Protein AF-A0A645HME3-F1 (afdb_monomer_lite)

Secondary structure (DSSP, 8-state):
-HHHHTT-HHHHHHHHHHHHHHHHHHBTTB------S--TTTT-HHHHHHHHHHH-SS--HHHHHHHHHHHHHHHGGGTTHHHHHH--

Structure (mmCIF, N/CA/C/O backbone):
data_AF-A0A645HME3-F1
#
_entry.id   AF-A0A645HME3-F1
#
loop_
_atom_site.group_PDB
_atom_site.id
_atom_site.type_symbol
_atom_site.label_atom_id
_atom_site.label_alt_id
_atom_site.label_comp_id
_atom_site.label_asym_id
_atom_site.label_entity_id
_atom_site.label_seq_id
_atom_site.pdbx_PDB_ins_code
_atom_site.Cartn_x
_atom_site.Cartn_y
_atom_site.Cartn_z
_atom_site.occupancy
_atom_site.B_iso_or_equiv
_atom_site.auth_seq_id
_atom_site.auth_comp_id
_atom_site.auth_asym_id
_atom_site.auth_atom_id
_atom_site.pdbx_PDB_model_num
ATOM 1 N N . MET A 1 1 ? -2.685 11.779 -7.777 1.00 82.69 1 MET A N 1
ATOM 2 C CA . MET A 1 1 ? -4.001 11.901 -7.092 1.00 82.69 1 MET A CA 1
ATOM 3 C C . MET A 1 1 ? -4.466 13.337 -6.854 1.00 82.69 1 MET A C 1
ATOM 5 O O . MET A 1 1 ? -5.616 13.615 -7.157 1.00 82.69 1 MET A O 1
ATOM 9 N N . LYS A 1 2 ? -3.618 14.266 -6.373 1.00 92.75 2 LYS A N 1
ATOM 10 C CA . LYS A 1 2 ? -4.019 15.675 -6.141 1.00 92.75 2 LYS A CA 1
ATOM 11 C C . LYS A 1 2 ? -4.679 16.351 -7.359 1.00 92.75 2 LYS A C 1
ATOM 13 O O . LYS A 1 2 ? -5.638 17.085 -7.171 1.00 92.75 2 LYS A O 1
ATOM 18 N N . ALA A 1 3 ? -4.203 16.074 -8.579 1.00 94.00 3 ALA A N 1
ATOM 19 C CA . ALA A 1 3 ? -4.809 16.575 -9.819 1.00 94.00 3 ALA A CA 1
ATOM 20 C C . ALA A 1 3 ? -6.260 16.084 -10.009 1.00 94.00 3 ALA A C 1
ATOM 22 O O . ALA A 1 3 ? -7.152 16.899 -10.221 1.00 94.00 3 ALA A O 1
ATOM 23 N N . PHE A 1 4 ? -6.526 14.788 -9.792 1.00 9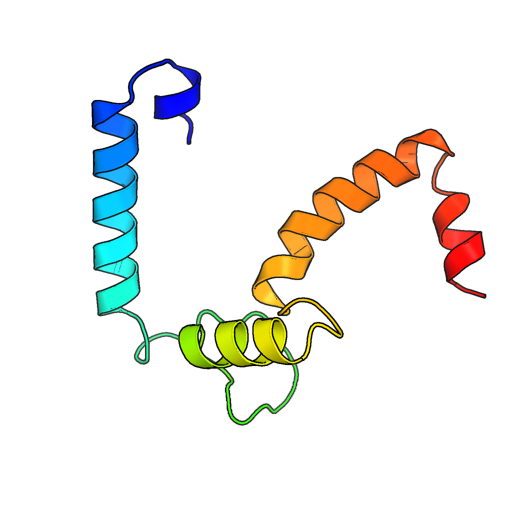4.62 4 PHE A N 1
ATOM 24 C CA . PHE A 1 4 ? -7.886 14.235 -9.836 1.00 94.62 4 PHE A CA 1
ATOM 25 C C . PHE A 1 4 ? -8.820 14.867 -8.801 1.00 94.62 4 PHE A C 1
ATOM 27 O O . PHE A 1 4 ? -9.949 15.203 -9.141 1.00 94.62 4 PHE A O 1
ATOM 34 N N . TYR A 1 5 ? -8.359 15.089 -7.564 1.00 94.81 5 TYR A N 1
ATOM 35 C CA . TYR A 1 5 ? -9.170 15.764 -6.537 1.00 94.81 5 TYR A CA 1
ATOM 36 C C . TYR A 1 5 ? -9.505 17.218 -6.890 1.00 94.81 5 TYR A C 1
ATOM 38 O O . TYR A 1 5 ? -10.501 17.748 -6.410 1.00 94.81 5 TYR A O 1
ATOM 46 N N . LYS A 1 6 ? -8.698 17.855 -7.746 1.00 96.12 6 LYS A N 1
ATOM 47 C CA . LYS A 1 6 ? -8.950 19.195 -8.2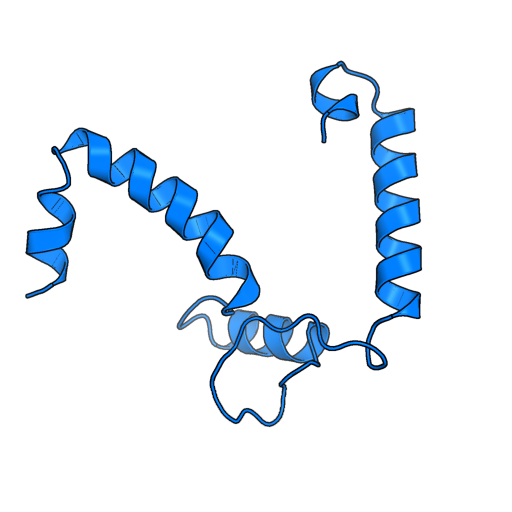91 1.00 96.12 6 LYS A CA 1
ATOM 48 C C . LYS A 1 6 ? -9.764 19.178 -9.595 1.00 96.12 6 LYS A C 1
ATOM 50 O O . LYS A 1 6 ? -9.987 20.235 -10.169 1.00 96.12 6 LYS A O 1
ATOM 55 N N . GLY A 1 7 ? -10.181 18.004 -10.075 1.00 96.88 7 GLY A N 1
ATOM 56 C CA . GLY A 1 7 ? -10.938 17.837 -11.320 1.00 96.88 7 GLY A CA 1
ATOM 57 C C . GLY A 1 7 ? -10.094 17.800 -12.600 1.00 96.88 7 GLY A C 1
ATOM 58 O O . GLY A 1 7 ? -10.636 17.526 -13.670 1.00 96.88 7 GLY A O 1
ATOM 59 N N . ASP A 1 8 ? -8.776 18.000 -12.519 1.00 97.31 8 ASP A N 1
ATOM 60 C CA . ASP A 1 8 ? -7.889 17.953 -13.685 1.00 97.31 8 ASP A CA 1
ATOM 61 C C . ASP A 1 8 ? -7.495 16.506 -14.012 1.00 97.31 8 ASP A C 1
ATOM 63 O O . ASP A 1 8 ? -6.512 15.950 -13.507 1.00 97.31 8 ASP A O 1
ATOM 67 N N . ARG A 1 9 ? -8.313 15.869 -14.855 1.00 96.56 9 ARG A N 1
ATOM 68 C CA . ARG A 1 9 ? -8.113 14.475 -15.273 1.00 96.56 9 ARG A CA 1
ATOM 69 C C . ARG A 1 9 ? -6.957 14.314 -16.254 1.00 96.56 9 ARG A C 1
ATOM 71 O O . ARG A 1 9 ? -6.298 13.282 -16.212 1.00 96.56 9 ARG A O 1
ATOM 78 N N . SER A 1 10 ? -6.715 15.306 -17.112 1.00 97.81 10 SER A N 1
ATOM 79 C CA . SER A 1 10 ? -5.649 15.252 -18.120 1.00 97.81 10 SER A CA 1
ATOM 80 C C . SER A 1 10 ? -4.283 15.206 -17.441 1.00 97.81 10 SER A C 1
ATOM 82 O O . SER A 1 10 ? -3.511 14.268 -17.646 1.00 97.81 10 SER A O 1
ATOM 84 N N . LEU A 1 11 ? -4.035 16.147 -16.523 1.00 97.31 11 LEU A N 1
ATOM 85 C CA . LEU A 1 11 ? -2.822 16.145 -15.710 1.00 97.31 11 LEU A CA 1
ATOM 86 C C . LEU A 1 11 ? -2.746 14.904 -14.811 1.00 97.31 11 LEU A C 1
ATOM 88 O O . LEU A 1 11 ? -1.670 14.345 -14.610 1.00 97.31 11 LEU A O 1
ATOM 92 N N . GLY A 1 12 ? -3.888 14.458 -14.279 1.00 97.88 12 GLY A N 1
ATOM 93 C CA . GLY A 1 12 ? -3.982 13.234 -13.487 1.00 97.88 12 GLY A CA 1
ATOM 94 C C . GLY A 1 12 ? -3.471 11.995 -14.224 1.00 97.88 12 GLY A C 1
ATOM 95 O O . GLY A 1 12 ? -2.652 11.272 -13.657 1.00 97.88 12 GLY A O 1
ATOM 96 N N . HIS A 1 13 ? -3.920 11.773 -15.463 1.00 97.44 13 HIS A N 1
ATOM 97 C CA . HIS A 1 13 ? -3.457 10.657 -16.292 1.00 97.44 13 HIS A CA 1
ATOM 98 C C . HIS A 1 13 ? -1.994 10.825 -16.699 1.00 97.44 13 HIS A C 1
ATOM 100 O O . HIS A 1 13 ? -1.227 9.887 -16.535 1.00 97.44 13 HIS A O 1
ATOM 106 N N . LYS A 1 14 ? -1.573 12.032 -17.105 1.00 97.75 14 LYS A N 1
ATOM 107 C CA . LYS A 1 14 ? -0.172 12.295 -17.469 1.00 97.75 14 LYS A CA 1
ATOM 108 C C . LYS A 1 14 ? 0.804 11.884 -16.358 1.00 97.75 14 LYS A C 1
ATOM 110 O O . LYS A 1 14 ? 1.762 11.168 -16.615 1.00 97.75 14 LYS A O 1
ATOM 115 N N . ILE A 1 15 ? 0.525 12.279 -15.113 1.00 97.38 15 ILE A N 1
ATOM 116 C CA . ILE A 1 15 ? 1.353 11.911 -13.950 1.00 97.38 15 ILE A CA 1
ATOM 117 C C . ILE A 1 15 ? 1.338 10.392 -13.702 1.00 97.38 15 ILE A C 1
ATOM 119 O O . ILE A 1 15 ? 2.334 9.827 -13.255 1.00 97.38 15 ILE A O 1
ATOM 123 N N . GLN A 1 16 ? 0.206 9.719 -13.939 1.00 96.75 16 GLN A N 1
ATOM 124 C CA . GLN A 1 16 ? 0.135 8.260 -13.813 1.00 96.75 16 GLN A CA 1
ATOM 125 C C . GLN A 1 16 ? 0.993 7.561 -14.866 1.00 96.75 16 GLN A C 1
ATOM 127 O O . GLN A 1 16 ? 1.707 6.624 -14.515 1.00 96.75 16 GLN A O 1
ATOM 132 N N . ASP A 1 17 ? 0.942 8.021 -16.113 1.00 97.50 17 ASP A N 1
ATOM 133 C CA . ASP A 1 17 ? 1.721 7.452 -17.210 1.00 97.50 17 ASP A CA 1
ATOM 134 C C . ASP A 1 17 ? 3.227 7.617 -16.950 1.00 97.50 17 ASP A C 1
ATOM 136 O O . ASP A 1 17 ? 3.955 6.626 -16.985 1.00 97.50 17 ASP A O 1
ATOM 140 N N . GLU A 1 18 ? 3.670 8.819 -16.555 1.00 97.38 18 GLU A N 1
ATOM 141 C CA . GLU A 1 18 ? 5.066 9.103 -16.172 1.00 97.38 18 GLU A CA 1
ATOM 142 C C . GLU A 1 18 ? 5.553 8.167 -15.050 1.00 97.38 18 GLU A C 1
ATOM 144 O O . GLU A 1 18 ? 6.622 7.562 -15.145 1.00 97.38 18 GLU A O 1
ATOM 149 N N . PHE A 1 19 ? 4.738 7.976 -14.007 1.00 95.56 19 PHE A N 1
ATOM 150 C CA . PHE A 1 19 ? 5.053 7.044 -12.922 1.00 95.56 19 PHE A CA 1
ATOM 151 C C . PHE A 1 19 ? 5.165 5.591 -13.409 1.00 95.56 19 PHE A C 1
ATOM 153 O O . PHE A 1 19 ? 6.061 4.855 -12.990 1.00 95.56 19 PHE A O 1
ATOM 160 N N 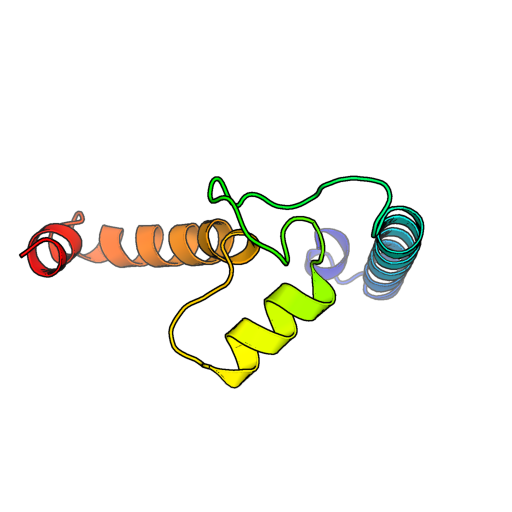. VAL A 1 20 ? 4.251 5.144 -14.276 1.00 94.94 20 VAL A N 1
ATOM 161 C CA . VAL A 1 20 ? 4.263 3.771 -14.802 1.00 94.94 20 VAL A CA 1
ATOM 162 C C . VAL A 1 20 ? 5.499 3.526 -15.668 1.00 94.94 20 VAL A C 1
ATOM 164 O O . VAL A 1 20 ? 6.073 2.435 -15.605 1.00 94.94 20 VAL A O 1
ATOM 167 N N . GLU A 1 21 ? 5.927 4.509 -16.457 1.00 96.62 21 GLU A N 1
ATOM 168 C CA . GLU A 1 21 ? 7.156 4.433 -17.250 1.00 96.62 21 GLU A CA 1
ATOM 169 C C . GLU A 1 21 ? 8.402 4.314 -16.364 1.00 96.62 21 GLU A C 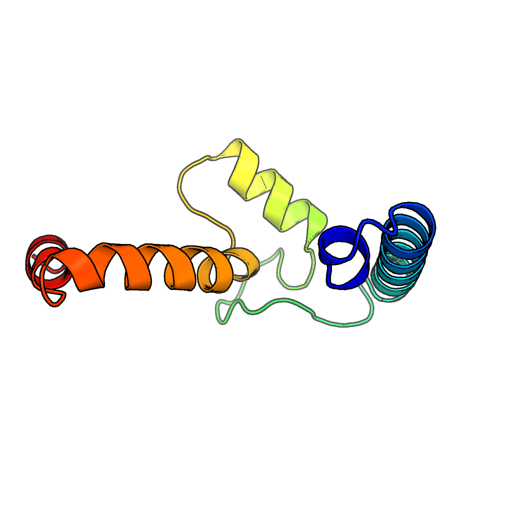1
ATOM 171 O O . GLU A 1 21 ? 9.208 3.399 -16.564 1.00 96.62 21 GLU A O 1
ATOM 176 N N . GLU A 1 22 ? 8.522 5.157 -15.335 1.00 94.75 22 GLU A N 1
ATOM 177 C CA . GLU A 1 22 ? 9.624 5.101 -14.366 1.00 94.75 22 GLU A CA 1
ATOM 178 C C . GLU A 1 22 ? 9.659 3.757 -13.619 1.00 94.75 22 GLU A C 1
ATOM 180 O O . GLU A 1 22 ? 10.708 3.112 -13.493 1.00 94.75 22 GLU A O 1
ATOM 185 N N . LEU A 1 23 ? 8.493 3.275 -13.179 1.00 90.94 23 LEU A N 1
ATOM 186 C CA . LEU A 1 23 ? 8.372 1.975 -12.532 1.00 90.94 23 LEU A CA 1
ATOM 187 C C . LEU A 1 23 ? 8.862 0.862 -13.461 1.00 90.94 23 LEU A C 1
ATOM 189 O O . LEU A 1 23 ? 9.709 0.065 -13.067 1.00 90.94 23 LEU A O 1
ATOM 193 N N . ARG A 1 24 ? 8.389 0.818 -14.712 1.00 91.50 24 ARG A N 1
ATOM 194 C CA . ARG A 1 24 ? 8.818 -0.197 -15.690 1.00 91.50 24 ARG A CA 1
ATOM 195 C C . ARG A 1 24 ? 10.323 -0.165 -15.933 1.00 91.50 24 ARG A C 1
ATOM 197 O O . ARG A 1 24 ? 10.931 -1.225 -16.045 1.00 91.50 24 ARG A O 1
ATOM 204 N N . ALA A 1 25 ? 10.928 1.020 -15.978 1.00 92.56 25 ALA A N 1
ATOM 205 C CA . ALA A 1 25 ? 12.366 1.167 -16.171 1.00 92.56 25 ALA A CA 1
ATOM 206 C C . ALA A 1 25 ? 13.201 0.660 -14.977 1.00 92.56 25 ALA A C 1
ATOM 208 O O . ALA A 1 25 ? 14.350 0.242 -15.182 1.00 92.56 25 ALA A O 1
ATOM 209 N N . SER A 1 26 ? 12.640 0.692 -13.760 1.00 90.19 26 SER A N 1
ATOM 210 C CA . SER A 1 26 ? 13.300 0.273 -12.512 1.00 90.19 26 SER A CA 1
ATOM 211 C C . SER A 1 26 ? 13.009 -1.173 -12.088 1.00 90.19 26 SER A C 1
ATOM 213 O O . SER A 1 26 ? 13.800 -1.753 -11.340 1.00 90.19 26 SER A O 1
ATOM 215 N N . LEU A 1 27 ? 11.917 -1.784 -12.568 1.00 85.75 27 LEU A N 1
ATOM 216 C CA . LEU A 1 27 ? 11.562 -3.170 -12.243 1.00 85.75 27 LEU A CA 1
ATOM 217 C C . LEU A 1 27 ? 12.718 -4.131 -12.562 1.00 85.75 27 LEU A C 1
ATOM 219 O O . LEU A 1 27 ? 13.255 -4.151 -13.668 1.00 85.75 27 LEU A O 1
ATOM 223 N N . GLY A 1 28 ? 13.109 -4.932 -11.567 1.00 79.88 28 GLY A N 1
ATOM 224 C CA . GLY A 1 28 ? 14.221 -5.884 -11.668 1.00 79.88 28 GLY A CA 1
ATOM 225 C C . GLY A 1 28 ? 15.619 -5.274 -11.512 1.00 79.88 28 GLY A C 1
ATOM 226 O O . GLY A 1 28 ? 16.586 -6.027 -11.434 1.00 79.88 28 GLY A O 1
ATOM 227 N N . LYS A 1 29 ? 15.740 -3.942 -11.434 1.00 86.44 29 LYS A N 1
ATOM 228 C CA . LYS A 1 29 ? 17.000 -3.236 -11.138 1.00 86.44 29 LYS A CA 1
ATOM 229 C C . LYS A 1 29 ? 17.046 -2.724 -9.705 1.00 86.44 29 LYS A C 1
ATOM 231 O O . LYS A 1 29 ? 18.104 -2.736 -9.084 1.00 86.44 29 LYS A O 1
ATOM 236 N N . THR A 1 30 ? 15.901 -2.286 -9.198 1.00 84.62 30 THR A N 1
ATOM 237 C CA . THR A 1 30 ? 15.752 -1.755 -7.845 1.00 84.62 30 THR A CA 1
ATOM 238 C C . THR A 1 30 ? 14.750 -2.608 -7.086 1.00 84.62 30 THR A C 1
ATOM 240 O O . THR A 1 30 ? 13.715 -3.001 -7.632 1.00 84.62 30 THR A O 1
ATOM 243 N N . ASP A 1 31 ? 15.065 -2.913 -5.831 1.00 85.50 31 ASP A N 1
ATOM 244 C CA . ASP A 1 31 ? 14.143 -3.629 -4.964 1.00 85.50 31 ASP A CA 1
ATOM 245 C C . ASP A 1 31 ? 13.142 -2.660 -4.327 1.00 85.50 31 ASP A C 1
ATOM 247 O O . ASP A 1 31 ? 13.502 -1.785 -3.543 1.00 85.50 31 ASP A O 1
ATOM 251 N N . HIS A 1 32 ? 11.872 -2.835 -4.685 1.00 83.44 32 HIS A N 1
ATOM 252 C CA . HIS A 1 32 ? 10.739 -2.065 -4.162 1.00 83.44 32 HIS A CA 1
ATOM 253 C C . HIS A 1 32 ? 9.912 -2.872 -3.145 1.00 83.44 32 HIS A C 1
ATOM 255 O O . HIS A 1 32 ? 8.792 -2.497 -2.789 1.00 83.44 32 HIS A O 1
ATOM 261 N N . CYS A 1 33 ? 10.405 -4.039 -2.723 1.00 89.19 33 CYS A N 1
ATOM 262 C CA . CYS A 1 33 ? 9.678 -4.975 -1.880 1.00 89.19 33 CYS A CA 1
ATOM 263 C C . CYS A 1 33 ? 9.813 -4.622 -0.392 1.00 89.19 33 CYS A C 1
ATOM 265 O O . CYS A 1 33 ? 10.900 -4.628 0.168 1.00 89.19 33 CYS A O 1
ATOM 267 N N . SER A 1 34 ? 8.693 -4.430 0.313 1.00 90.62 34 SER A N 1
ATOM 268 C CA . SER A 1 34 ? 8.701 -4.240 1.776 1.00 90.62 34 SER A CA 1
ATOM 269 C C . SER A 1 34 ? 8.778 -5.554 2.572 1.00 90.62 34 SER A C 1
ATOM 271 O O . SER A 1 34 ? 8.693 -5.564 3.804 1.00 90.62 34 SER A O 1
ATOM 273 N N . CYS A 1 35 ? 8.878 -6.700 1.892 1.00 90.75 35 CYS A N 1
ATOM 274 C CA . CYS A 1 35 ? 8.857 -8.008 2.536 1.00 90.75 35 CYS A CA 1
ATOM 275 C C . CYS A 1 35 ? 10.183 -8.333 3.225 1.00 90.75 35 CYS A C 1
ATOM 277 O O . CYS A 1 35 ? 11.191 -8.502 2.561 1.00 90.75 35 CYS A O 1
ATOM 279 N N . GLN A 1 36 ? 10.159 -8.547 4.540 1.00 88.00 36 GLN A N 1
ATOM 280 C CA . GLN A 1 36 ? 11.351 -8.912 5.320 1.00 88.00 36 GLN A CA 1
ATOM 281 C C . GLN A 1 36 ? 11.709 -10.410 5.246 1.00 88.00 36 GLN A C 1
ATOM 283 O O . GLN A 1 36 ? 12.697 -10.848 5.827 1.00 88.00 36 GLN A O 1
ATOM 288 N N . LYS A 1 37 ? 10.888 -11.233 4.578 1.00 87.12 37 LYS A N 1
ATOM 289 C CA . LYS A 1 37 ? 11.102 -12.685 4.493 1.00 87.12 37 LYS A CA 1
ATOM 290 C C . LYS A 1 37 ? 11.994 -13.039 3.304 1.00 87.12 37 LYS A C 1
ATOM 292 O O . LYS A 1 37 ? 11.798 -12.515 2.207 1.00 87.12 37 LYS A O 1
ATOM 297 N N . ALA A 1 38 ? 12.871 -14.027 3.494 1.00 86.81 38 ALA A N 1
ATOM 298 C CA . ALA A 1 38 ? 13.588 -14.680 2.402 1.00 86.81 38 ALA A CA 1
ATOM 299 C C . ALA A 1 38 ? 12.582 -15.368 1.457 1.00 86.81 38 ALA A C 1
ATOM 301 O O . ALA A 1 38 ? 11.998 -16.399 1.787 1.00 86.81 38 ALA A O 1
ATOM 302 N N . CYS A 1 39 ? 12.330 -14.761 0.295 1.00 88.94 39 CYS A N 1
ATOM 303 C CA . CYS A 1 39 ? 11.298 -15.180 -0.652 1.00 88.94 39 CYS A CA 1
ATOM 304 C C . CYS A 1 39 ? 11.865 -15.259 -2.074 1.00 88.94 39 CYS A C 1
ATOM 306 O O . CYS A 1 39 ? 12.512 -14.327 -2.542 1.00 88.94 39 CYS A O 1
ATOM 308 N N . LYS A 1 40 ? 11.545 -16.329 -2.815 1.00 90.94 40 LYS A N 1
ATOM 309 C CA . LYS A 1 40 ? 11.973 -16.505 -4.221 1.00 90.94 40 LYS A CA 1
ATOM 310 C C . LYS A 1 40 ? 11.423 -15.453 -5.202 1.00 90.94 40 LYS A C 1
ATOM 312 O O . LYS A 1 40 ? 11.926 -15.330 -6.320 1.00 90.94 40 LYS A O 1
ATOM 317 N N . TYR A 1 41 ? 10.383 -14.723 -4.796 1.00 90.75 41 TYR A N 1
ATOM 318 C CA . TYR A 1 41 ? 9.752 -13.643 -5.563 1.00 90.75 41 TYR A CA 1
ATOM 319 C C . TYR A 1 41 ? 10.037 -12.257 -4.977 1.00 90.75 41 TYR A C 1
ATOM 321 O O . TYR A 1 41 ? 9.359 -11.289 -5.313 1.00 90.75 41 TYR A O 1
ATOM 329 N N . HIS A 1 42 ? 11.014 -12.149 -4.078 1.00 88.38 42 HIS A N 1
ATOM 330 C CA . HIS A 1 42 ? 11.444 -10.861 -3.554 1.00 88.38 42 HIS A CA 1
ATOM 331 C C . HIS A 1 42 ? 11.921 -9.948 -4.703 1.00 88.38 42 HIS A C 1
ATOM 333 O O . HIS A 1 42 ? 12.529 -10.430 -5.659 1.00 88.38 42 HIS A O 1
ATOM 339 N N . GLY A 1 43 ? 11.538 -8.667 -4.673 1.00 85.56 43 GLY A N 1
ATOM 340 C CA . GLY A 1 43 ? 11.747 -7.710 -5.773 1.00 85.56 43 GLY A CA 1
ATOM 341 C C . GLY A 1 43 ? 10.944 -7.967 -7.064 1.00 85.56 43 GLY A C 1
ATOM 342 O O . GLY A 1 43 ? 10.905 -7.110 -7.944 1.00 85.56 43 GLY A O 1
ATOM 343 N N . LYS A 1 44 ? 10.255 -9.112 -7.197 1.00 90.25 44 LYS A N 1
ATOM 344 C CA . LYS A 1 44 ? 9.474 -9.501 -8.388 1.00 90.25 44 LYS A CA 1
ATOM 345 C C . LYS A 1 44 ? 7.999 -9.150 -8.211 1.00 90.25 44 LYS A C 1
ATOM 347 O O . LYS A 1 44 ? 7.152 -10.011 -7.964 1.00 90.25 44 LYS A O 1
ATOM 352 N N . CYS A 1 45 ? 7.698 -7.851 -8.251 1.00 90.12 45 CYS A N 1
ATOM 353 C CA . CYS A 1 45 ? 6.383 -7.315 -7.887 1.00 90.12 45 CYS A CA 1
ATOM 354 C C . CYS A 1 45 ? 5.224 -7.912 -8.705 1.00 90.12 45 CYS A C 1
ATOM 356 O O . CYS A 1 45 ? 4.173 -8.197 -8.133 1.00 90.12 45 CYS A O 1
ATOM 358 N N . ILE A 1 46 ? 5.407 -8.126 -10.012 1.00 91.62 46 ILE A N 1
ATOM 359 C CA . ILE A 1 46 ? 4.350 -8.629 -10.904 1.00 91.62 46 ILE A CA 1
ATOM 360 C C . ILE A 1 46 ? 3.979 -10.069 -10.526 1.00 91.62 46 ILE A C 1
ATOM 362 O O . ILE A 1 46 ? 2.807 -10.371 -10.296 1.00 91.62 46 ILE A O 1
ATOM 366 N N . GLU A 1 47 ? 4.973 -10.944 -10.398 1.00 93.06 47 GLU A N 1
ATOM 367 C CA . GLU A 1 47 ? 4.800 -12.348 -10.031 1.00 93.06 47 GLU A CA 1
ATOM 368 C C . GLU A 1 47 ? 4.254 -12.489 -8.611 1.00 93.06 47 GLU A C 1
ATOM 370 O O . GLU A 1 47 ? 3.338 -13.277 -8.376 1.00 93.06 47 GLU A O 1
ATOM 375 N N . CYS A 1 48 ? 4.765 -11.686 -7.673 1.00 93.12 48 CYS A N 1
ATOM 376 C CA . CYS A 1 48 ? 4.269 -11.638 -6.302 1.00 93.12 48 CYS A CA 1
ATOM 377 C C . CYS A 1 48 ? 2.763 -11.324 -6.276 1.00 93.12 48 CYS A C 1
ATOM 379 O O . CYS A 1 48 ? 1.973 -12.107 -5.746 1.00 93.12 48 CYS A O 1
ATOM 381 N N . VAL A 1 49 ? 2.336 -10.230 -6.919 1.00 94.19 49 VAL A N 1
ATOM 382 C CA . VAL A 1 49 ? 0.918 -9.838 -6.968 1.00 94.19 49 VAL A CA 1
ATOM 383 C C . VAL A 1 49 ? 0.061 -10.908 -7.650 1.00 94.19 49 VAL A C 1
ATOM 385 O O . VAL A 1 49 ? -1.011 -11.235 -7.139 1.00 94.19 49 VAL A O 1
ATOM 388 N N . ALA A 1 50 ? 0.524 -11.487 -8.762 1.00 96.69 50 ALA A N 1
ATOM 389 C CA . ALA A 1 50 ? -0.207 -12.534 -9.475 1.00 96.69 50 ALA A CA 1
ATOM 390 C C . ALA A 1 50 ? -0.467 -13.770 -8.595 1.00 96.69 50 ALA A C 1
ATOM 392 O O . ALA A 1 50 ? -1.589 -14.279 -8.566 1.00 96.69 50 ALA A O 1
ATOM 393 N N . ILE A 1 51 ? 0.532 -14.215 -7.829 1.00 95.62 51 ILE A N 1
ATOM 394 C CA . ILE A 1 51 ? 0.423 -15.391 -6.955 1.00 95.62 51 ILE A CA 1
ATOM 395 C C . ILE A 1 51 ? -0.529 -15.130 -5.788 1.00 95.62 51 ILE A C 1
ATOM 397 O O . ILE A 1 51 ? -1.427 -15.932 -5.536 1.00 95.62 51 ILE A O 1
ATOM 401 N N . HIS A 1 52 ? -0.392 -13.991 -5.107 1.00 95.56 52 HIS A N 1
ATOM 402 C CA . HIS A 1 52 ? -1.303 -13.626 -4.020 1.00 95.56 52 HIS A CA 1
ATOM 403 C C . HIS A 1 52 ? -2.751 -13.475 -4.506 1.00 95.56 52 HIS A C 1
ATOM 405 O O . HIS A 1 52 ? -3.683 -13.895 -3.819 1.00 95.56 52 HIS A O 1
ATOM 411 N N . ARG A 1 53 ? -2.953 -12.932 -5.715 1.00 96.62 53 ARG A N 1
ATOM 412 C CA . ARG A 1 53 ? -4.274 -12.860 -6.350 1.00 96.62 53 ARG A CA 1
ATOM 413 C C . ARG A 1 53 ? -4.849 -14.245 -6.648 1.00 96.62 53 ARG A C 1
ATOM 415 O O . ARG A 1 53 ? -6.049 -14.430 -6.472 1.00 96.62 53 ARG A O 1
ATOM 422 N N . ALA A 1 54 ? -4.026 -15.190 -7.103 1.00 97.56 54 ALA A N 1
ATOM 423 C CA . ALA A 1 54 ? -4.462 -16.553 -7.393 1.00 97.56 54 ALA A CA 1
ATOM 424 C C . ALA A 1 54 ? -4.836 -17.320 -6.116 1.00 97.56 54 ALA A C 1
ATOM 426 O O . ALA A 1 54 ? -5.873 -17.975 -6.078 1.00 97.56 54 ALA A O 1
ATOM 427 N N . HIS A 1 55 ? -4.021 -17.210 -5.063 1.00 96.50 55 HIS A N 1
ATOM 428 C CA . HIS A 1 55 ? -4.232 -17.953 -3.817 1.00 96.50 55 HIS A CA 1
ATOM 429 C C . HIS A 1 55 ? -5.325 -17.352 -2.930 1.00 96.50 55 HIS A C 1
ATOM 431 O O . HIS A 1 55 ? -5.962 -18.082 -2.180 1.00 96.50 55 HIS A O 1
ATOM 437 N N . ARG A 1 56 ? -5.549 -16.031 -3.002 1.00 94.25 56 ARG A N 1
ATOM 438 C CA . ARG A 1 56 ? -6.575 -15.301 -2.232 1.00 94.25 56 ARG A CA 1
ATOM 439 C C . ARG A 1 56 ? -6.510 -15.477 -0.707 1.00 94.25 56 ARG A C 1
ATOM 441 O O . ARG A 1 56 ? -7.483 -15.172 -0.030 1.00 94.25 56 ARG A O 1
ATOM 448 N N . GLU A 1 57 ? -5.384 -15.935 -0.176 1.00 94.19 57 GLU A N 1
ATOM 449 C CA . GLU A 1 57 ? -5.225 -16.207 1.255 1.00 94.19 57 GLU A CA 1
ATOM 450 C C . GLU A 1 57 ? -4.902 -14.923 2.032 1.00 94.19 57 GLU A C 1
ATOM 452 O O . GLU A 1 57 ? -5.613 -14.567 2.966 1.00 94.19 57 GLU A O 1
ATOM 457 N N . HIS A 1 58 ? -3.910 -14.147 1.581 1.00 93.94 58 HIS A N 1
ATOM 458 C CA . HIS A 1 58 ? -3.605 -12.836 2.154 1.00 93.94 58 HIS A CA 1
ATOM 459 C C . HIS A 1 58 ? -3.011 -11.860 1.133 1.00 93.94 58 HIS A C 1
ATOM 461 O O . HIS A 1 58 ? -2.510 -12.243 0.072 1.00 93.94 58 HIS A O 1
ATOM 467 N N . LEU A 1 59 ? -2.988 -10.572 1.484 1.00 95.69 59 LEU A N 1
ATOM 468 C CA . LEU A 1 59 ? -2.395 -9.525 0.650 1.00 95.69 59 LEU A CA 1
ATOM 469 C C . LEU A 1 59 ? -0.856 -9.618 0.585 1.00 95.69 59 LEU A C 1
ATOM 471 O O . LEU A 1 59 ? -0.221 -10.038 1.567 1.00 95.69 59 LEU A O 1
ATOM 475 N N . PRO A 1 60 ? -0.238 -9.182 -0.531 1.00 94.75 60 PRO A N 1
ATOM 476 C CA . PRO A 1 60 ? 1.197 -8.914 -0.588 1.00 94.75 60 PRO A CA 1
ATOM 477 C C . PRO A 1 60 ? 1.609 -7.868 0.454 1.00 94.75 60 PRO A C 1
ATOM 479 O O . PRO A 1 60 ? 0.847 -6.939 0.728 1.00 94.75 60 PRO A O 1
ATOM 482 N N . ASN A 1 61 ? 2.834 -7.959 0.985 1.00 93.06 61 ASN A N 1
ATOM 483 C CA . ASN A 1 61 ? 3.328 -7.006 1.991 1.00 93.06 61 ASN A CA 1
ATOM 484 C C . ASN A 1 61 ? 3.255 -5.544 1.525 1.00 93.06 61 ASN A C 1
ATOM 486 O O . ASN A 1 61 ? 2.889 -4.682 2.319 1.00 93.06 61 ASN A O 1
ATOM 490 N N . CYS A 1 62 ? 3.512 -5.273 0.241 1.00 91.31 62 CYS A N 1
ATOM 491 C CA . CYS A 1 62 ? 3.452 -3.921 -0.320 1.00 91.31 62 CYS A CA 1
ATOM 492 C C . CYS A 1 62 ? 2.050 -3.287 -0.248 1.00 91.31 62 CYS A C 1
ATOM 494 O O . CYS A 1 62 ? 1.934 -2.073 -0.359 1.00 91.31 62 CYS A O 1
ATOM 496 N N . PHE A 1 63 ? 0.984 -4.079 -0.077 1.00 95.00 63 PHE A N 1
ATOM 497 C CA . PHE A 1 63 ? -0.390 -3.571 0.033 1.00 95.00 63 PHE A CA 1
ATOM 498 C C . PHE A 1 63 ? -0.879 -3.463 1.477 1.00 95.00 63 P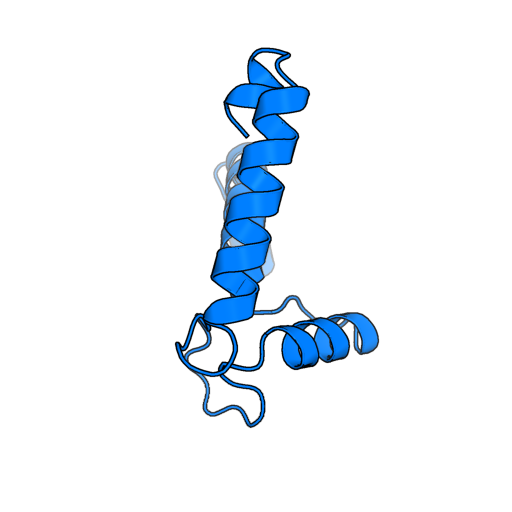HE A C 1
ATOM 500 O O . PHE A 1 63 ? -1.902 -2.827 1.725 1.00 95.00 63 PHE A O 1
ATOM 507 N N . ARG A 1 64 ? -0.163 -4.066 2.432 1.00 95.00 64 ARG A N 1
ATOM 508 C CA . ARG A 1 64 ? -0.605 -4.112 3.828 1.00 95.00 64 ARG A CA 1
ATOM 509 C C . ARG A 1 64 ? -0.672 -2.726 4.450 1.00 95.00 64 ARG A C 1
ATOM 511 O O . ARG A 1 64 ? -1.658 -2.452 5.108 1.00 95.00 64 ARG A O 1
ATOM 518 N N . SER A 1 65 ? 0.293 -1.839 4.196 1.00 95.06 65 SER A N 1
ATOM 519 C CA . SER A 1 65 ? 0.265 -0.472 4.748 1.00 95.06 65 SER A CA 1
ATOM 520 C C . SER A 1 65 ? -1.005 0.285 4.346 1.00 95.06 65 SER A C 1
ATOM 522 O O . SER A 1 65 ? -1.735 0.751 5.212 1.00 95.06 65 SER A O 1
ATOM 524 N N . MET A 1 66 ? -1.332 0.300 3.049 1.00 95.69 66 MET A N 1
ATOM 525 C CA . MET A 1 66 ? -2.528 0.974 2.526 1.00 95.69 66 MET A CA 1
ATOM 526 C C . MET A 1 66 ? -3.831 0.439 3.131 1.00 95.69 66 MET A C 1
ATOM 528 O O . MET A 1 66 ? -4.787 1.190 3.311 1.00 95.69 66 MET A O 1
ATOM 532 N N . VAL A 1 67 ? -3.898 -0.868 3.399 1.00 96.69 67 VAL A N 1
ATOM 533 C CA . VAL A 1 67 ? -5.082 -1.497 4.000 1.00 96.69 67 VAL A CA 1
ATOM 534 C C . VAL A 1 67 ? -5.111 -1.283 5.509 1.00 96.69 67 VAL A C 1
ATOM 536 O O . VAL A 1 67 ? -6.174 -0.990 6.050 1.00 96.69 67 VAL A O 1
ATOM 539 N N . ASN A 1 68 ? -3.960 -1.337 6.174 1.00 95.56 68 ASN A N 1
ATOM 540 C CA . ASN A 1 68 ? -3.835 -1.066 7.600 1.00 95.56 68 ASN A CA 1
ATOM 541 C C . ASN A 1 68 ? -4.293 0.358 7.937 1.00 95.56 68 ASN A C 1
ATOM 543 O O . ASN A 1 68 ? -5.055 0.507 8.878 1.00 95.56 68 ASN A O 1
ATOM 547 N N . GLU A 1 69 ? -3.975 1.367 7.116 1.00 97.25 69 GLU A N 1
ATOM 548 C CA . GLU A 1 69 ? -4.503 2.739 7.278 1.00 97.25 69 GLU A CA 1
ATOM 549 C C . GLU A 1 69 ? -6.045 2.804 7.284 1.00 97.25 69 GLU A C 1
ATOM 551 O O . GLU A 1 69 ? -6.647 3.733 7.825 1.00 97.25 69 GLU A O 1
ATOM 556 N N . ARG A 1 70 ? -6.720 1.854 6.622 1.00 97.19 70 ARG A N 1
ATOM 557 C CA . ARG A 1 70 ? -8.189 1.763 6.603 1.00 97.19 70 ARG A CA 1
ATOM 558 C C . ARG A 1 70 ? -8.717 0.973 7.789 1.00 97.19 70 ARG A C 1
ATOM 560 O O . ARG A 1 70 ? -9.725 1.374 8.360 1.00 97.19 70 ARG A O 1
ATOM 567 N N . ILE A 1 71 ? -8.047 -0.123 8.142 1.00 96.44 71 ILE A N 1
ATOM 568 C CA . ILE A 1 71 ? -8.374 -0.928 9.325 1.00 96.44 71 ILE A CA 1
ATOM 569 C C . ILE A 1 71 ? -8.236 -0.077 10.589 1.00 96.44 71 ILE A C 1
ATOM 571 O O . ILE A 1 71 ? -9.133 -0.098 11.421 1.00 96.44 71 ILE A O 1
ATOM 575 N N . GLU A 1 72 ? -7.174 0.719 10.696 1.00 96.25 72 GLU A N 1
ATOM 576 C CA . GLU A 1 72 ? -6.923 1.633 11.811 1.00 96.25 72 GLU A CA 1
ATOM 577 C C . GLU A 1 72 ? -8.109 2.585 12.011 1.00 96.25 72 GLU A C 1
ATOM 579 O O . GLU A 1 72 ? -8.742 2.559 13.064 1.00 96.25 72 GLU A O 1
ATOM 584 N N . LYS A 1 73 ? -8.528 3.290 10.954 1.00 97.25 73 LYS A N 1
ATOM 585 C CA . LYS A 1 73 ? -9.708 4.176 10.981 1.00 97.25 73 LYS A CA 1
ATOM 586 C C . LYS A 1 73 ? -11.016 3.475 11.343 1.00 97.25 73 LYS A C 1
ATOM 588 O O . LYS A 1 73 ? -11.908 4.093 11.909 1.00 97.25 73 LYS A O 1
ATOM 593 N N . LEU A 1 74 ? -11.174 2.204 10.978 1.00 96.88 74 LEU A N 1
ATOM 594 C CA . LEU A 1 74 ? -12.342 1.422 11.391 1.00 96.88 74 LEU A CA 1
ATOM 595 C C . LEU A 1 74 ? -12.258 1.035 12.866 1.00 96.88 74 LEU A C 1
ATOM 597 O O . LEU A 1 74 ? -13.266 1.081 13.563 1.00 96.88 74 LEU A O 1
ATOM 601 N N . SER A 1 75 ? -11.067 0.675 13.340 1.00 97.06 75 SER A N 1
ATOM 602 C CA . SER A 1 75 ? -10.843 0.303 14.735 1.00 97.06 75 SER A CA 1
ATOM 603 C C . SER A 1 75 ? -11.057 1.476 15.697 1.00 97.06 75 SER A C 1
ATOM 605 O O . SER A 1 75 ? -11.522 1.258 16.813 1.00 97.06 75 SER A O 1
ATOM 607 N N . GLU A 1 76 ? -10.826 2.718 15.252 1.00 97.19 76 GLU A N 1
ATOM 608 C CA . GLU A 1 76 ? -11.140 3.938 16.014 1.00 97.19 76 GLU A CA 1
ATOM 609 C C . GLU A 1 76 ? -12.619 4.008 16.443 1.00 97.19 76 GLU A C 1
ATOM 611 O O . GLU A 1 76 ? -12.915 4.537 17.512 1.00 97.19 76 GLU A O 1
ATOM 616 N N . LEU A 1 77 ? -13.554 3.424 15.675 1.00 97.75 77 LEU A N 1
ATOM 617 C CA . LEU A 1 77 ? -14.9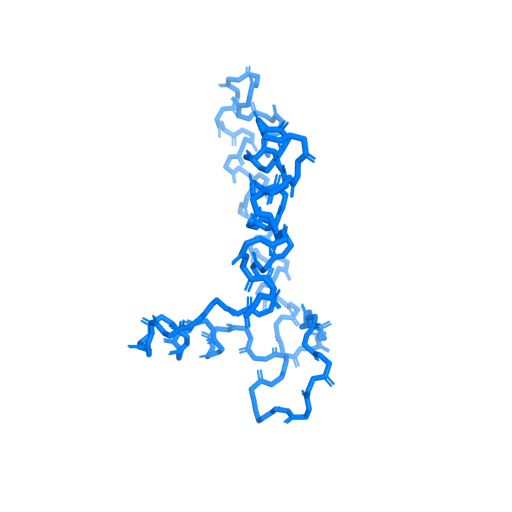93 3.427 15.998 1.00 97.75 77 LEU A CA 1
ATOM 618 C C . LEU A 1 77 ? -15.330 2.711 17.311 1.00 97.75 77 LEU A C 1
ATOM 620 O O . LEU A 1 77 ? -16.409 2.914 17.863 1.00 97.75 77 LEU A O 1
ATOM 624 N N . THR A 1 78 ? -14.432 1.853 17.786 1.00 97.25 78 THR A N 1
ATOM 625 C CA . THR A 1 78 ? -14.585 1.098 19.030 1.00 97.25 78 THR A CA 1
ATOM 626 C C . THR A 1 78 ? -13.440 1.382 19.996 1.00 97.25 78 THR A C 1
ATOM 628 O O . THR A 1 78 ? -13.090 0.497 20.771 1.00 97.25 78 THR A O 1
ATOM 631 N N . GLU A 1 79 ? -12.780 2.541 19.897 1.00 96.69 79 GLU A N 1
ATOM 632 C CA . GLU A 1 79 ? -11.591 2.862 20.707 1.00 96.69 79 GLU A CA 1
ATOM 633 C C . GLU A 1 79 ? -10.525 1.750 20.626 1.00 96.69 79 GLU A C 1
ATOM 635 O O . GLU A 1 79 ? -9.889 1.387 21.608 1.00 96.69 79 GLU A O 1
ATOM 640 N N . HIS A 1 80 ? -10.380 1.143 19.443 1.00 95.94 80 HIS A N 1
ATOM 641 C CA . HIS A 1 80 ? -9.493 0.011 19.157 1.00 95.94 80 HIS A CA 1
ATOM 642 C C . HIS A 1 80 ? -9.789 -1.306 19.897 1.00 95.94 80 HIS A C 1
ATOM 644 O O . HIS A 1 80 ? -9.120 -2.301 19.623 1.00 95.94 80 HIS A O 1
ATOM 650 N N . THR A 1 81 ? -10.840 -1.387 20.722 1.00 95.81 81 THR A N 1
ATOM 651 C CA . THR A 1 81 ? -11.221 -2.626 21.440 1.00 95.81 81 THR A CA 1
ATOM 652 C C . THR A 1 81 ? -11.517 -3.811 20.510 1.00 95.81 81 THR A C 1
ATOM 654 O O . THR A 1 81 ? -11.382 -4.967 20.908 1.00 95.81 81 THR A O 1
ATOM 657 N N . ALA A 1 82 ? -11.864 -3.564 19.241 1.00 94.25 82 ALA A N 1
ATOM 658 C CA . ALA A 1 82 ? -11.994 -4.610 18.228 1.00 94.25 82 ALA A CA 1
ATOM 659 C C . ALA A 1 82 ? -10.682 -5.381 17.970 1.00 94.25 82 ALA A C 1
ATOM 661 O O . ALA A 1 82 ? -10.736 -6.558 17.621 1.00 94.25 82 ALA A O 1
ATOM 662 N N . LEU A 1 83 ? -9.510 -4.760 18.150 1.00 92.06 83 LEU A N 1
ATOM 663 C CA . LEU A 1 83 ? -8.213 -5.422 17.961 1.00 92.06 83 LEU A CA 1
ATOM 664 C C . LEU A 1 83 ? -7.950 -6.458 19.064 1.00 92.06 83 LEU A C 1
ATOM 666 O O . LEU A 1 83 ? -7.533 -7.573 18.763 1.00 92.06 83 LEU A O 1
ATOM 670 N N . GLU A 1 84 ? -8.314 -6.150 20.312 1.00 92.06 84 GLU A N 1
ATOM 671 C CA . GLU A 1 84 ? -8.204 -7.068 21.461 1.00 92.06 84 GLU A CA 1
ATOM 672 C C . GLU A 1 84 ? -9.033 -8.349 21.280 1.00 92.06 84 GLU A C 1
ATOM 674 O O . GLU A 1 84 ? -8.748 -9.393 21.868 1.00 92.06 84 GLU A O 1
ATOM 679 N N . GLN A 1 85 ? -10.098 -8.277 20.479 1.00 89.44 85 GLN A N 1
ATOM 680 C CA . GLN A 1 85 ? -10.944 -9.427 20.164 1.00 89.44 85 GLN A CA 1
ATOM 681 C C . GLN A 1 85 ? -10.338 -10.321 19.074 1.00 89.44 85 GLN A C 1
ATOM 683 O O . GLN A 1 85 ? -10.680 -11.499 19.017 1.00 89.44 85 GLN A O 1
ATOM 688 N N . ILE A 1 86 ? -9.461 -9.771 18.227 1.00 88.75 86 ILE A N 1
ATOM 689 C CA . ILE A 1 86 ? -8.778 -10.477 17.131 1.00 88.75 86 ILE A CA 1
ATOM 690 C C . ILE A 1 86 ? -7.465 -11.109 17.613 1.00 88.75 86 ILE A C 1
ATOM 692 O O . ILE A 1 86 ? -7.055 -12.135 17.084 1.00 88.75 86 ILE A O 1
ATOM 696 N N . GLU A 1 87 ? -6.808 -10.518 18.613 1.00 73.44 87 GLU A N 1
ATOM 697 C CA . GLU A 1 87 ? -5.551 -11.022 19.191 1.00 73.44 87 GLU A CA 1
ATOM 698 C C . GLU A 1 87 ? -5.714 -12.269 20.090 1.00 73.44 87 GLU A C 1
ATOM 700 O O . GLU A 1 87 ? -4.728 -12.746 20.655 1.00 73.44 87 GLU A O 1
ATOM 705 N N . LYS A 1 88 ? -6.933 -12.808 20.220 1.00 53.59 88 LYS A N 1
ATOM 706 C CA . LYS A 1 88 ? -7.244 -14.038 20.971 1.00 53.59 88 LYS A CA 1
ATOM 707 C C . LYS A 1 88 ? -7.094 -15.294 20.122 1.00 53.59 88 LYS A C 1
ATOM 709 O O . LYS A 1 88 ? -6.597 -16.296 20.682 1.00 53.59 88 LYS A O 1
#

Sequence (88 aa):
MKAFYKGDRSLGHKIQDEFVEELRASLGKTDHCSCQKACKYHGKCIECVAIHRAHREHLPNCFRSMVNERIEKLSELTEHTALEQIEK

Radius of gyration: 17.38 Å; chains: 1; bounding box: 32×37×40 Å

Foldseek 3Di:
DVCVVVVNVVVVVVVVVVVVVVCVVCQPPDFPAPDPDPDPCGSVVVVQQVVCVVVVPDDGPVCCVVVVVVVVVVCVVVVVVVVVVVVD

Organism: NCBI:txid1076179

pLDDT: mean 92.69, std 6.22, range [53.59, 97.88]